Protein AF-A0A9D4LJC8-F1 (afdb_monomer_lite)

pLDDT: mean 83.37, std 14.76, range [36.62, 95.81]

Secondary structure (DSSP, 8-state):
-HHHHHHHHSSHHHHHHHHHHHHHTGGGGGGGHHHHHHHHHHHHHHHHHH--SPP--TT-HHHHHHHHHHHHHHHHHHHHHH-TTS-HHHHTTSGGGG--

Organism: Dreissena polymorpha (NCBI:txid45954)

Radius of gyration: 15.98 Å; chains: 1; bounding box: 35×33×42 Å

Structure (mmCIF, N/CA/C/O backbone):
data_AF-A0A9D4LJC8-F1
#
_entry.id   AF-A0A9D4LJC8-F1
#
loop_
_atom_site.group_PDB
_atom_site.id
_atom_site.type_symbol
_atom_site.label_atom_id
_atom_site.label_alt_id
_atom_site.label_comp_id
_atom_site.label_asym_id
_atom_site.label_entity_id
_atom_site.label_seq_id
_atom_site.pdbx_PDB_ins_code
_atom_site.Cartn_x
_atom_site.Cartn_y
_atom_site.Cartn_z
_atom_site.occupancy
_atom_site.B_iso_or_equiv
_atom_site.auth_seq_id
_atom_site.auth_comp_id
_atom_site.auth_asym_id
_atom_site.auth_atom_id
_atom_site.pdbx_PDB_model_num
ATOM 1 N N . MET A 1 1 ? 19.420 -8.629 3.793 1.00 44.91 1 MET A N 1
ATOM 2 C CA . MET A 1 1 ? 18.591 -8.997 4.966 1.00 44.91 1 MET A CA 1
ATOM 3 C C . MET A 1 1 ? 17.758 -7.849 5.546 1.00 44.91 1 MET A C 1
ATOM 5 O O . MET A 1 1 ? 16.743 -8.153 6.147 1.00 44.91 1 MET A O 1
ATOM 9 N N . ARG A 1 2 ? 18.089 -6.559 5.340 1.00 52.91 2 ARG A N 1
ATOM 10 C CA . ARG A 1 2 ? 17.256 -5.439 5.838 1.00 52.91 2 ARG A CA 1
ATOM 11 C C . ARG A 1 2 ? 15.924 -5.256 5.086 1.00 52.91 2 ARG A C 1
ATOM 13 O O . ARG A 1 2 ? 14.921 -4.958 5.715 1.00 52.91 2 ARG A O 1
ATOM 20 N N . ASN A 1 3 ? 15.903 -5.522 3.777 1.00 66.31 3 ASN A N 1
ATOM 21 C CA . ASN A 1 3 ? 14.702 -5.320 2.952 1.00 66.31 3 ASN A CA 1
ATOM 22 C C . ASN A 1 3 ? 13.730 -6.507 2.947 1.00 66.31 3 ASN A C 1
ATOM 24 O O . ASN A 1 3 ? 12.581 -6.318 2.586 1.00 66.31 3 ASN A O 1
ATOM 28 N N . HIS A 1 4 ? 14.153 -7.710 3.350 1.00 77.94 4 HIS A N 1
ATOM 29 C CA . HIS A 1 4 ? 13.292 -8.897 3.256 1.00 77.94 4 HIS A CA 1
ATOM 30 C C . HIS A 1 4 ? 12.106 -8.830 4.226 1.00 77.94 4 HIS A C 1
ATOM 32 O O . HIS A 1 4 ? 10.986 -9.143 3.846 1.00 77.94 4 HIS A O 1
ATOM 38 N N . LEU A 1 5 ? 12.344 -8.351 5.452 1.00 80.25 5 LEU A N 1
ATOM 39 C CA . LEU A 1 5 ? 11.278 -8.142 6.430 1.00 80.25 5 LEU A CA 1
ATOM 40 C C . LEU A 1 5 ? 10.335 -7.014 5.999 1.00 80.25 5 LEU A C 1
ATOM 42 O O . LEU A 1 5 ? 9.126 -7.164 6.089 1.00 80.25 5 LEU A O 1
ATOM 46 N N . ALA A 1 6 ? 10.884 -5.899 5.505 1.00 80.69 6 ALA A N 1
ATOM 47 C CA . ALA A 1 6 ? 10.073 -4.797 4.990 1.00 80.69 6 ALA A CA 1
ATOM 48 C C . ALA A 1 6 ? 9.178 -5.262 3.835 1.00 80.69 6 ALA A C 1
ATOM 50 O O . ALA A 1 6 ? 8.010 -4.911 3.774 1.00 80.69 6 ALA A O 1
ATOM 51 N N . GLU A 1 7 ? 9.712 -6.108 2.960 1.00 80.50 7 GLU A N 1
ATOM 52 C CA . GLU A 1 7 ? 8.968 -6.687 1.852 1.00 80.50 7 GLU A CA 1
ATOM 53 C C . GLU A 1 7 ? 7.855 -7.628 2.331 1.00 80.50 7 GLU A C 1
ATOM 55 O O . GLU A 1 7 ? 6.737 -7.492 1.865 1.00 80.50 7 GLU A O 1
ATOM 60 N N . GLN A 1 8 ? 8.114 -8.506 3.307 1.00 83.06 8 GLN A N 1
ATOM 61 C CA . GLN A 1 8 ? 7.090 -9.383 3.905 1.00 83.06 8 GLN A CA 1
ATOM 62 C C . GLN A 1 8 ? 5.988 -8.621 4.658 1.00 83.06 8 GLN A C 1
ATOM 64 O O . GLN A 1 8 ? 4.866 -9.094 4.777 1.00 83.06 8 GLN A O 1
ATOM 69 N N . VAL A 1 9 ? 6.307 -7.454 5.219 1.00 84.56 9 VAL A N 1
ATOM 70 C CA . VAL A 1 9 ? 5.336 -6.624 5.951 1.00 84.56 9 VAL A CA 1
ATOM 71 C C . VAL A 1 9 ? 4.522 -5.737 5.004 1.00 84.56 9 VAL A C 1
ATOM 73 O O . VAL A 1 9 ? 3.426 -5.313 5.350 1.00 84.56 9 VAL A O 1
ATOM 76 N N . LEU A 1 10 ? 5.035 -5.446 3.812 1.00 87.81 10 LEU A N 1
ATOM 77 C CA . LEU A 1 10 ? 4.391 -4.557 2.842 1.00 87.81 10 LEU A CA 1
ATOM 78 C C . LEU A 1 10 ? 3.833 -5.312 1.627 1.00 87.81 10 LEU A C 1
ATOM 80 O O . LEU A 1 10 ? 3.427 -4.686 0.651 1.00 87.81 10 LEU A O 1
ATOM 84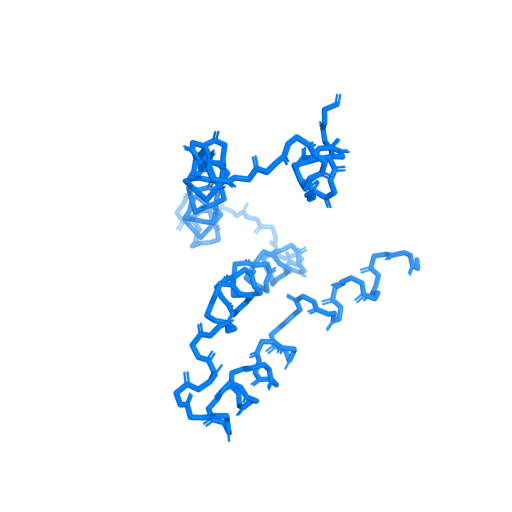 N N . ASP A 1 11 ? 3.826 -6.646 1.654 1.00 88.00 11 ASP A N 1
ATOM 85 C CA . ASP A 1 11 ? 3.342 -7.465 0.547 1.00 88.00 11 ASP A CA 1
ATOM 86 C C . ASP A 1 11 ? 1.823 -7.718 0.579 1.00 88.00 11 ASP A C 1
ATOM 88 O O . ASP A 1 11 ? 1.066 -7.231 1.424 1.00 88.00 11 ASP A O 1
ATOM 92 N N . ALA A 1 12 ? 1.367 -8.472 -0.421 1.00 89.94 12 ALA A N 1
ATOM 93 C CA . ALA A 1 12 ? -0.035 -8.814 -0.605 1.00 89.94 12 ALA A CA 1
ATOM 94 C C . ALA A 1 12 ? -0.597 -9.710 0.515 1.00 89.94 12 ALA A C 1
ATOM 96 O O . ALA A 1 12 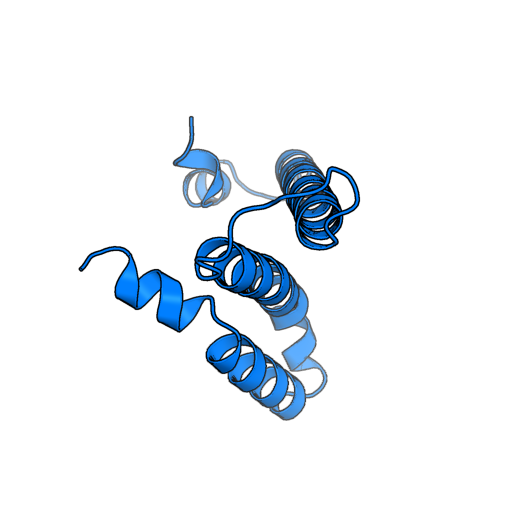? -1.797 -9.638 0.791 1.00 89.94 12 ALA A O 1
ATOM 97 N N . ASP A 1 13 ? 0.239 -10.520 1.170 1.00 90.31 13 ASP A N 1
ATOM 98 C CA . ASP A 1 13 ? -0.203 -11.405 2.248 1.00 90.31 13 ASP A CA 1
ATOM 99 C C . ASP A 1 13 ? -0.513 -10.577 3.500 1.00 90.31 13 ASP A C 1
ATOM 101 O O . ASP A 1 13 ? -1.572 -10.749 4.117 1.00 90.31 13 ASP A O 1
ATOM 105 N N . MET A 1 14 ? 0.340 -9.597 3.822 1.00 90.81 14 MET A N 1
ATOM 106 C CA . MET A 1 14 ? 0.050 -8.650 4.899 1.00 90.81 14 MET A CA 1
ATOM 107 C C . MET A 1 14 ? -1.163 -7.770 4.580 1.00 90.81 14 MET A C 1
ATOM 109 O O . MET A 1 14 ? -1.992 -7.525 5.460 1.00 90.81 14 MET A O 1
ATOM 113 N N . LEU A 1 15 ? -1.324 -7.335 3.323 1.00 93.56 15 LEU A N 1
ATOM 114 C CA . LEU A 1 15 ? -2.517 -6.597 2.897 1.00 93.56 15 LEU A CA 1
ATOM 115 C C . LEU A 1 15 ? -3.795 -7.394 3.175 1.00 93.56 15 LEU A C 1
ATOM 117 O O . LEU A 1 15 ? -4.777 -6.845 3.680 1.00 93.56 15 LEU A O 1
ATOM 121 N N . HIS A 1 16 ? -3.788 -8.686 2.846 1.00 94.19 16 HIS A N 1
ATOM 122 C CA . HIS A 1 16 ? -4.929 -9.558 3.081 1.00 94.19 16 HIS A CA 1
ATOM 123 C C . HIS A 1 16 ? -5.220 -9.707 4.578 1.00 94.19 16 HIS A C 1
ATOM 125 O O . HIS A 1 16 ? -6.357 -9.488 5.003 1.00 94.19 16 HIS A O 1
ATOM 131 N N . ALA A 1 17 ? -4.193 -9.992 5.383 1.00 93.31 17 ALA A N 1
ATOM 132 C CA . ALA A 1 17 ? -4.327 -10.101 6.833 1.00 93.31 17 ALA A CA 1
ATOM 133 C C . ALA A 1 17 ? -4.892 -8.814 7.456 1.00 93.31 17 ALA A C 1
ATOM 135 O O . ALA A 1 17 ? -5.798 -8.871 8.290 1.00 93.31 17 ALA A O 1
ATOM 136 N N . LEU A 1 18 ? -4.416 -7.646 7.010 1.00 92.94 18 LEU A N 1
ATOM 137 C CA . LEU A 1 18 ? -4.887 -6.358 7.507 1.00 92.94 18 LEU A CA 1
ATOM 138 C C . LEU A 1 18 ? -6.335 -6.065 7.094 1.00 92.94 18 LEU A C 1
ATOM 140 O O . LEU A 1 18 ? -7.098 -5.556 7.914 1.00 92.94 18 LEU A O 1
ATOM 144 N N . LYS A 1 19 ? -6.740 -6.404 5.861 1.00 93.88 19 LYS A N 1
ATOM 145 C CA . LYS A 1 19 ? -8.133 -6.252 5.399 1.00 93.88 19 LYS A CA 1
ATOM 146 C C . LYS A 1 19 ? -9.091 -7.103 6.243 1.00 93.88 19 LYS A C 1
ATOM 148 O O . LYS A 1 19 ? -10.080 -6.572 6.742 1.00 93.88 19 LYS A O 1
ATOM 153 N N . VAL A 1 20 ? -8.748 -8.368 6.495 1.00 95.25 20 VAL A N 1
ATOM 154 C CA . VAL A 1 20 ? -9.543 -9.263 7.358 1.00 95.25 20 VAL A CA 1
ATOM 155 C C . VAL A 1 20 ? -9.596 -8.746 8.799 1.00 95.25 20 VAL A C 1
ATOM 157 O O . VAL A 1 20 ? -10.658 -8.720 9.422 1.00 95.25 20 VAL A O 1
ATOM 160 N N . TYR A 1 21 ? -8.466 -8.282 9.336 1.00 92.81 21 TYR A N 1
ATOM 161 C CA . TYR A 1 21 ? -8.421 -7.722 10.685 1.00 92.81 21 TYR A CA 1
ATOM 162 C C . TYR A 1 21 ? -9.275 -6.456 10.812 1.00 92.81 21 TYR A C 1
ATOM 164 O O . TYR A 1 21 ? -10.071 -6.341 11.743 1.00 92.81 21 TYR A O 1
ATOM 172 N N . ARG A 1 22 ? -9.179 -5.539 9.846 1.00 93.38 22 ARG A N 1
ATOM 173 C CA . ARG A 1 22 ? -10.025 -4.344 9.760 1.00 93.38 22 ARG A CA 1
ATOM 174 C C . ARG A 1 22 ? -11.509 -4.710 9.790 1.00 93.38 22 ARG A C 1
ATOM 176 O O . ARG A 1 22 ? -12.254 -4.116 10.563 1.00 93.38 22 ARG A O 1
ATOM 183 N N . GLU A 1 23 ? -11.929 -5.683 8.986 1.00 93.81 23 GLU A N 1
ATOM 184 C CA . GLU A 1 23 ? -13.323 -6.144 8.936 1.00 93.81 23 GLU A CA 1
ATOM 185 C C . GLU A 1 23 ? -13.787 -6.727 10.277 1.00 93.81 23 GLU A C 1
ATOM 187 O O . GLU A 1 23 ? -14.890 -6.428 10.733 1.00 93.81 23 GLU A O 1
ATOM 192 N N . SER A 1 24 ? -12.920 -7.478 10.964 1.00 95.25 24 SER A N 1
ATOM 193 C CA . SER A 1 24 ? -13.234 -8.057 12.277 1.00 95.25 24 SER A CA 1
ATOM 194 C C . SER A 1 24 ? -13.494 -7.016 13.378 1.00 95.25 24 SER A C 1
ATOM 196 O O . SER A 1 24 ? -14.144 -7.322 14.377 1.00 95.25 24 SER A O 1
ATOM 198 N N . LEU A 1 25 ? -13.016 -5.778 13.199 1.00 92.75 25 LEU A N 1
ATOM 199 C CA . LEU A 1 25 ? -13.158 -4.684 14.164 1.00 92.75 25 LEU A CA 1
ATOM 200 C C . LEU A 1 25 ? -14.436 -3.843 13.973 1.00 92.75 25 LEU A C 1
ATOM 202 O O . LEU A 1 25 ? -14.705 -2.962 14.798 1.00 92.75 25 LEU A O 1
ATOM 206 N N . GLY A 1 26 ? -15.218 -4.079 12.913 1.00 92.06 26 GLY A N 1
ATOM 207 C CA . GLY A 1 26 ? -16.410 -3.286 12.589 1.00 92.06 26 GLY A CA 1
ATOM 208 C C . GLY A 1 26 ? -16.092 -1.792 12.429 1.00 92.06 26 GLY A C 1
ATOM 209 O O . GLY A 1 26 ? -15.094 -1.427 11.812 1.00 92.06 26 GLY A O 1
ATOM 210 N N . GLU A 1 27 ? -16.894 -0.916 13.042 1.00 89.31 27 GLU A N 1
ATOM 211 C CA . GLU A 1 27 ? -16.717 0.551 12.982 1.00 89.31 27 GLU A CA 1
ATOM 212 C C . GLU A 1 27 ? -15.336 1.025 13.469 1.00 89.31 27 GLU A C 1
ATOM 214 O O . GLU A 1 27 ? -14.775 1.992 12.954 1.00 89.31 27 GLU A O 1
ATOM 219 N N . LYS A 1 28 ? -14.726 0.316 14.431 1.00 87.38 28 LYS A N 1
ATOM 220 C CA . LYS A 1 28 ? -13.379 0.652 14.928 1.00 87.38 28 LYS A CA 1
ATOM 221 C C . LYS A 1 28 ? -12.285 0.363 13.899 1.00 87.38 28 LYS A C 1
ATOM 223 O O . LYS A 1 28 ? -11.197 0.926 13.994 1.00 87.38 28 LYS A O 1
ATOM 228 N N . GLY A 1 29 ? -12.572 -0.481 12.908 1.00 87.31 29 GLY A N 1
ATOM 229 C CA . GLY A 1 29 ? -11.671 -0.782 11.801 1.00 87.31 29 GLY A CA 1
ATOM 230 C C . GLY A 1 29 ? -11.424 0.414 10.882 1.00 87.31 29 GLY A C 1
ATOM 231 O O . GLY A 1 29 ? -10.405 0.439 10.196 1.00 87.31 29 GLY A O 1
ATOM 232 N N . ALA A 1 30 ? -12.284 1.441 10.899 1.00 90.62 30 ALA A N 1
ATOM 233 C CA . ALA A 1 30 ? -12.115 2.634 10.068 1.00 90.62 30 ALA A CA 1
ATOM 234 C C . ALA A 1 30 ? -10.778 3.360 10.316 1.00 90.62 30 ALA A C 1
ATOM 236 O O . ALA A 1 30 ? -10.193 3.904 9.382 1.00 90.62 30 ALA A O 1
ATOM 237 N N . ALA A 1 31 ? -10.243 3.294 11.542 1.00 88.69 31 ALA A N 1
ATOM 238 C CA . ALA A 1 31 ? -8.935 3.859 11.883 1.00 88.69 31 ALA A CA 1
ATOM 239 C C . ALA A 1 31 ? -7.765 3.206 11.118 1.00 88.69 31 ALA A C 1
ATOM 241 O O . ALA A 1 31 ? -6.698 3.800 11.001 1.00 88.69 31 ALA A O 1
ATOM 242 N N . LEU A 1 32 ? -7.957 1.996 10.580 1.00 90.75 32 LEU A N 1
ATOM 243 C CA . LEU A 1 32 ? -6.946 1.269 9.811 1.00 90.75 32 LEU A CA 1
ATOM 244 C C . LEU A 1 32 ? -7.024 1.539 8.304 1.00 90.75 32 LEU A C 1
ATOM 246 O O . LEU A 1 32 ? -6.161 1.051 7.579 1.00 90.75 32 LEU A O 1
ATOM 250 N N . ASN A 1 33 ? -8.012 2.302 7.818 1.00 90.31 33 ASN A N 1
ATOM 251 C CA . ASN A 1 33 ? -8.194 2.544 6.381 1.00 90.31 33 ASN A CA 1
ATOM 252 C C . ASN A 1 33 ? -6.929 3.126 5.735 1.00 90.31 33 ASN A C 1
ATOM 254 O O . ASN A 1 33 ? -6.459 2.586 4.740 1.00 90.31 33 ASN A O 1
ATOM 258 N N . GLY A 1 34 ? -6.317 4.142 6.353 1.00 88.88 34 GLY A N 1
ATOM 259 C CA . GLY A 1 34 ? -5.086 4.740 5.827 1.00 88.88 34 GLY A CA 1
ATOM 260 C C . GLY A 1 34 ? -3.908 3.759 5.780 1.00 88.88 34 GLY A C 1
ATOM 261 O O . GLY A 1 34 ? -3.106 3.793 4.852 1.00 88.88 34 GLY A O 1
ATOM 262 N N . LEU A 1 35 ? -3.824 2.829 6.740 1.00 90.12 35 LEU A N 1
ATOM 263 C CA . LEU A 1 35 ? -2.799 1.783 6.723 1.00 90.12 35 LEU A CA 1
ATOM 264 C C . LEU A 1 35 ? -3.072 0.746 5.624 1.00 90.12 35 LEU A C 1
ATOM 266 O O . LEU A 1 35 ? -2.140 0.309 4.956 1.00 90.12 35 LEU A O 1
ATOM 270 N N . VAL A 1 36 ? -4.336 0.373 5.408 1.00 93.50 36 VAL A N 1
ATOM 271 C CA . VAL A 1 36 ? -4.732 -0.523 4.310 1.00 93.50 36 VAL A CA 1
ATOM 272 C C . VAL A 1 36 ? -4.385 0.093 2.958 1.00 93.50 36 VAL A C 1
ATOM 274 O O . VAL A 1 36 ? -3.796 -0.593 2.128 1.00 93.50 36 VAL A O 1
ATOM 277 N N . GLU A 1 37 ? -4.691 1.374 2.756 1.00 93.12 37 GLU A N 1
ATOM 278 C CA . GLU A 1 37 ? -4.372 2.098 1.520 1.00 93.12 37 GLU A CA 1
ATOM 279 C C . GLU A 1 37 ? -2.857 2.158 1.270 1.00 93.12 37 GLU A C 1
ATOM 281 O O . GLU A 1 37 ? -2.399 1.880 0.161 1.00 93.12 37 GLU A O 1
ATOM 286 N N . LEU A 1 38 ? -2.060 2.424 2.310 1.00 92.06 38 LEU A N 1
ATOM 287 C CA . LEU A 1 38 ? -0.598 2.434 2.215 1.00 92.06 38 LEU A CA 1
ATOM 288 C C . LEU A 1 38 ? -0.024 1.057 1.834 1.00 92.06 38 LEU A C 1
ATOM 290 O O . LEU A 1 38 ? 0.840 0.952 0.954 1.00 92.06 38 LEU A O 1
ATOM 294 N N . ILE A 1 39 ? -0.492 -0.016 2.482 1.00 93.19 39 ILE A N 1
ATOM 295 C CA . ILE A 1 39 ? -0.036 -1.381 2.171 1.00 93.19 39 ILE A CA 1
ATOM 296 C C . ILE A 1 39 ? -0.509 -1.801 0.767 1.00 93.19 39 ILE A C 1
ATOM 298 O O . ILE A 1 39 ? 0.193 -2.504 0.040 1.00 93.19 39 ILE A O 1
ATOM 302 N N . GLU A 1 40 ? -1.665 -1.318 0.318 1.00 95.00 40 GLU A N 1
ATOM 303 C CA . GLU A 1 40 ? -2.163 -1.573 -1.034 1.00 95.00 40 GLU A CA 1
ATOM 304 C C . GLU A 1 40 ? -1.268 -0.966 -2.122 1.00 95.00 40 GLU A C 1
ATOM 306 O O . GLU A 1 40 ? -1.003 -1.628 -3.128 1.00 95.00 40 GLU A O 1
ATOM 311 N N . GLN A 1 41 ? -0.739 0.245 -1.926 1.00 95.12 41 GLN A N 1
ATOM 312 C CA . GLN A 1 41 ? 0.213 0.823 -2.883 1.00 95.12 41 GLN A CA 1
ATOM 313 C C . GLN A 1 41 ? 1.577 0.126 -2.837 1.00 95.12 41 GLN A C 1
ATOM 315 O O . GLN A 1 41 ? 2.154 -0.206 -3.876 1.00 95.12 41 GLN A O 1
ATOM 320 N N . THR A 1 42 ? 2.097 -0.142 -1.638 1.00 93.00 42 THR A N 1
ATOM 321 C CA . THR A 1 42 ? 3.427 -0.756 -1.475 1.00 93.00 42 THR A CA 1
ATOM 322 C C . THR A 1 42 ? 3.474 -2.212 -1.945 1.00 93.00 42 THR A C 1
ATOM 324 O O . THR A 1 42 ? 4.451 -2.610 -2.580 1.00 93.00 42 THR A O 1
ATOM 327 N N . SER A 1 43 ? 2.405 -2.987 -1.755 1.00 93.56 43 SER A N 1
ATOM 328 C CA . SER A 1 43 ? 2.317 -4.365 -2.261 1.00 93.56 43 SER A CA 1
ATOM 329 C C . SER A 1 43 ? 2.329 -4.429 -3.792 1.00 93.56 43 SER A C 1
ATOM 331 O O . SER A 1 43 ? 3.004 -5.285 -4.374 1.00 93.56 43 SER A O 1
ATOM 333 N N . GLN A 1 44 ? 1.657 -3.489 -4.466 1.00 93.62 44 GLN A N 1
ATOM 334 C CA . GLN A 1 44 ? 1.719 -3.355 -5.924 1.00 93.62 44 GLN A CA 1
ATOM 335 C C . GLN A 1 44 ? 3.126 -2.974 -6.394 1.00 93.62 44 GLN A C 1
ATOM 337 O O . GLN A 1 44 ? 3.624 -3.542 -7.368 1.00 93.62 44 GLN A O 1
ATOM 342 N N . LEU A 1 45 ? 3.788 -2.061 -5.679 1.00 91.88 45 LEU A N 1
ATOM 343 C CA . LEU A 1 45 ? 5.162 -1.654 -5.960 1.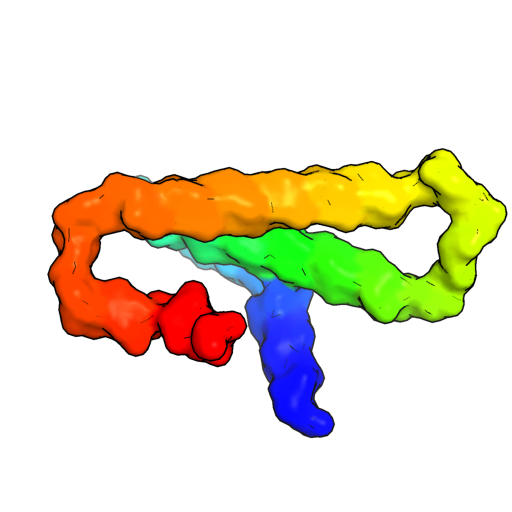00 91.88 45 LEU A CA 1
ATOM 344 C C . LEU A 1 45 ? 6.124 -2.850 -5.876 1.00 91.88 45 LEU A C 1
ATOM 346 O O . LEU A 1 45 ? 6.874 -3.113 -6.816 1.00 91.88 45 LEU A O 1
ATOM 350 N N . ILE A 1 46 ? 6.045 -3.628 -4.792 1.00 90.69 46 ILE A N 1
ATOM 351 C CA . ILE A 1 46 ? 6.838 -4.851 -4.596 1.00 90.69 46 ILE A CA 1
ATOM 352 C C . ILE A 1 46 ? 6.581 -5.849 -5.725 1.00 90.69 46 ILE A C 1
ATOM 354 O O . ILE A 1 46 ? 7.527 -6.411 -6.275 1.00 90.69 46 ILE A O 1
ATOM 358 N N . HIS A 1 47 ? 5.319 -6.052 -6.113 1.00 90.81 47 HIS A N 1
ATOM 359 C CA . HIS A 1 47 ? 4.976 -6.962 -7.203 1.00 90.81 47 HIS A CA 1
ATOM 360 C C . HIS A 1 47 ? 5.621 -6.547 -8.534 1.00 90.81 47 HIS A C 1
ATOM 362 O O . HIS A 1 47 ? 6.157 -7.395 -9.248 1.00 90.81 47 HIS A O 1
ATOM 368 N N . ILE A 1 48 ? 5.618 -5.247 -8.851 1.00 91.81 48 ILE A N 1
ATOM 369 C CA . ILE A 1 48 ? 6.232 -4.711 -10.073 1.00 91.81 48 ILE A CA 1
ATOM 370 C C . ILE A 1 48 ? 7.752 -4.895 -10.052 1.00 91.81 48 ILE A C 1
ATOM 372 O O . ILE A 1 48 ? 8.318 -5.339 -11.050 1.00 91.81 48 ILE A O 1
ATOM 376 N N . PHE A 1 49 ? 8.416 -4.599 -8.932 1.00 88.94 49 PHE A N 1
ATOM 377 C CA . PHE A 1 49 ? 9.877 -4.703 -8.828 1.00 88.94 49 PHE A CA 1
ATOM 378 C C . PHE A 1 49 ? 10.397 -6.137 -8.669 1.00 88.94 49 PHE A C 1
ATOM 380 O O . PHE A 1 49 ? 11.540 -6.408 -9.036 1.00 88.94 49 PHE A O 1
ATOM 387 N N . ARG A 1 50 ? 9.575 -7.072 -8.176 1.00 89.12 50 ARG A N 1
ATOM 388 C CA . ARG A 1 50 ? 9.882 -8.514 -8.194 1.00 89.12 50 ARG A CA 1
ATOM 389 C C . ARG A 1 50 ? 9.757 -9.131 -9.587 1.00 89.12 50 ARG A C 1
ATOM 391 O O . ARG A 1 50 ? 10.286 -10.220 -9.816 1.00 89.12 50 ARG A O 1
ATOM 398 N N . ASP A 1 51 ? 9.060 -8.478 -10.517 1.00 89.06 51 ASP A N 1
ATOM 399 C CA . ASP A 1 51 ? 8.914 -8.983 -11.877 1.00 89.06 51 ASP A CA 1
ATOM 400 C C . ASP A 1 51 ? 10.230 -8.844 -12.656 1.00 89.06 51 ASP A C 1
ATOM 402 O O . ASP A 1 51 ? 10.562 -7.791 -13.198 1.00 89.06 51 ASP A O 1
ATOM 406 N N . ILE A 1 52 ? 10.964 -9.953 -12.757 1.00 89.62 52 ILE A N 1
ATOM 407 C CA . ILE A 1 52 ? 12.235 -10.048 -13.489 1.00 89.62 52 ILE A CA 1
ATOM 408 C C . ILE A 1 52 ? 12.095 -9.814 -15.001 1.00 89.62 52 ILE A C 1
ATOM 410 O O . ILE A 1 52 ? 13.099 -9.671 -15.702 1.00 89.62 52 ILE A O 1
ATOM 414 N N . ARG A 1 53 ? 10.871 -9.830 -15.549 1.00 91.19 53 ARG A N 1
ATOM 415 C CA . ARG A 1 53 ? 10.657 -9.674 -16.990 1.00 91.19 53 ARG A CA 1
ATOM 416 C C . ARG A 1 53 ? 10.931 -8.220 -17.378 1.00 91.19 53 ARG A C 1
ATOM 418 O O . ARG A 1 53 ? 10.289 -7.319 -16.837 1.00 91.19 53 ARG A O 1
ATOM 425 N N . PRO A 1 54 ? 11.805 -7.952 -18.362 1.00 89.38 54 PRO A N 1
ATOM 426 C CA . PRO A 1 54 ? 12.086 -6.583 -18.773 1.00 89.38 54 PRO A CA 1
ATOM 427 C C . PRO A 1 54 ? 10.829 -5.913 -19.340 1.00 89.38 54 PRO A C 1
ATOM 429 O O . PRO A 1 54 ? 9.987 -6.567 -19.961 1.00 89.38 54 PRO A O 1
ATOM 432 N N . ILE A 1 55 ? 10.708 -4.602 -19.138 1.00 90.19 55 ILE A N 1
ATOM 433 C CA . ILE A 1 55 ? 9.687 -3.779 -19.794 1.00 90.19 55 ILE A CA 1
ATOM 434 C C . ILE A 1 55 ? 10.101 -3.615 -21.257 1.00 90.19 55 ILE A C 1
ATOM 436 O O . ILE A 1 55 ? 11.157 -3.062 -21.552 1.00 90.19 55 ILE A O 1
ATOM 440 N N . LYS A 1 56 ? 9.288 -4.142 -22.178 1.00 90.38 56 LYS A N 1
ATOM 441 C CA . LYS A 1 56 ? 9.595 -4.163 -23.622 1.00 90.38 56 LYS A CA 1
ATOM 442 C C . LYS A 1 56 ? 8.807 -3.138 -24.434 1.00 90.38 56 LYS A C 1
ATOM 444 O O . LYS A 1 56 ? 9.149 -2.888 -25.584 1.00 90.38 56 LYS A O 1
ATOM 449 N N . ASP A 1 57 ? 7.755 -2.569 -23.854 1.00 91.88 57 ASP A N 1
ATOM 450 C CA . ASP A 1 57 ? 6.840 -1.648 -24.524 1.00 91.88 57 ASP A CA 1
ATOM 451 C C . ASP A 1 57 ? 6.512 -0.477 -23.589 1.00 91.88 57 ASP A C 1
ATOM 453 O O . ASP A 1 57 ? 6.328 -0.652 -22.386 1.00 91.88 57 ASP A O 1
ATOM 457 N N . LYS A 1 58 ? 6.382 0.724 -24.154 1.00 89.69 58 LYS A N 1
ATOM 458 C CA . LYS A 1 58 ? 5.877 1.915 -23.456 1.00 89.69 58 LYS A CA 1
ATOM 459 C C . LYS A 1 58 ? 4.415 1.766 -23.023 1.00 89.69 58 LYS A C 1
ATOM 461 O O . LYS A 1 58 ? 3.940 2.523 -22.187 1.00 89.69 58 LYS A O 1
ATOM 466 N N . ARG A 1 59 ? 3.688 0.810 -23.603 1.00 92.12 59 A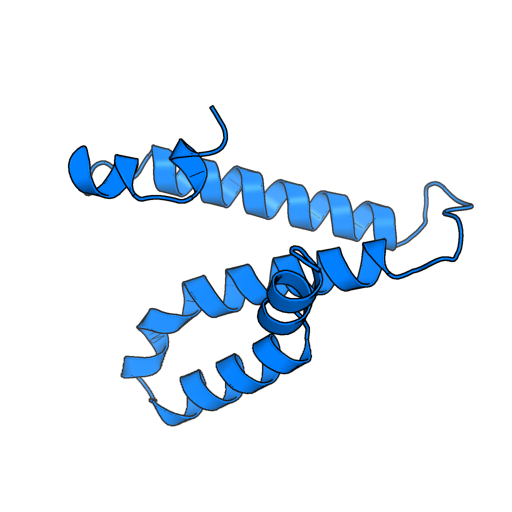RG A N 1
ATOM 467 C CA . ARG A 1 59 ? 2.309 0.457 -23.243 1.00 92.12 59 ARG A CA 1
ATOM 468 C C . ARG A 1 59 ? 2.225 -0.618 -22.157 1.00 92.12 59 ARG A C 1
ATOM 470 O O . ARG A 1 59 ? 1.122 -1.077 -21.867 1.00 92.12 59 ARG A O 1
ATOM 477 N N . ASP A 1 60 ? 3.353 -1.032 -21.576 1.00 92.56 60 ASP A N 1
ATOM 478 C CA . ASP A 1 60 ? 3.369 -2.000 -20.480 1.00 92.56 60 ASP A CA 1
ATOM 479 C C . ASP A 1 60 ? 2.510 -1.491 -19.312 1.00 92.56 60 ASP A C 1
ATOM 481 O O . ASP A 1 60 ? 2.642 -0.352 -18.855 1.00 92.56 60 ASP A O 1
ATOM 485 N N . LYS A 1 61 ? 1.603 -2.347 -18.833 1.00 92.81 61 LYS A N 1
ATOM 486 C CA . LYS A 1 61 ? 0.670 -2.026 -17.749 1.00 92.81 61 LYS A CA 1
ATOM 487 C C . LYS A 1 61 ? 1.406 -1.589 -16.480 1.00 92.81 61 LYS A C 1
ATOM 489 O O . LYS A 1 61 ? 0.899 -0.722 -15.772 1.00 92.81 61 LYS A O 1
ATOM 494 N N . ARG A 1 62 ? 2.600 -2.136 -16.227 1.00 93.12 62 ARG A N 1
ATOM 495 C CA . ARG A 1 62 ? 3.413 -1.805 -15.050 1.00 93.12 62 ARG A CA 1
ATOM 496 C C . ARG A 1 62 ? 3.790 -0.327 -15.013 1.00 93.12 62 ARG A C 1
ATOM 498 O O . ARG A 1 62 ? 3.802 0.250 -13.938 1.00 93.12 62 ARG A O 1
ATOM 505 N N . LEU A 1 63 ? 4.010 0.308 -16.168 1.00 93.69 63 LEU A N 1
ATOM 506 C CA . LEU A 1 63 ? 4.317 1.741 -16.234 1.00 93.69 63 LEU A CA 1
ATOM 507 C C . LEU A 1 63 ? 3.132 2.601 -15.777 1.00 93.69 63 LEU A C 1
ATOM 509 O O . LEU A 1 63 ? 3.313 3.514 -14.982 1.00 93.69 63 LEU A O 1
ATOM 513 N N . ARG A 1 64 ? 1.911 2.264 -16.210 1.00 93.44 64 ARG A N 1
ATOM 514 C CA . ARG A 1 64 ? 0.689 2.965 -15.769 1.00 93.44 64 ARG A CA 1
ATOM 515 C C . ARG A 1 64 ? 0.398 2.747 -14.286 1.00 93.44 64 ARG A C 1
ATOM 517 O O . ARG A 1 64 ? -0.108 3.636 -13.611 1.00 93.44 64 ARG A O 1
ATOM 524 N N . GLN A 1 65 ? 0.695 1.548 -13.785 1.00 94.19 65 GLN A N 1
ATOM 525 C CA . GLN A 1 65 ? 0.563 1.246 -12.361 1.00 94.19 65 GLN A CA 1
ATOM 526 C C . GLN A 1 65 ? 1.564 2.056 -11.535 1.00 94.19 65 GLN A C 1
ATOM 528 O O . GLN A 1 65 ? 1.163 2.639 -10.537 1.00 94.19 65 GLN A O 1
ATOM 533 N N . LEU A 1 66 ? 2.823 2.159 -11.976 1.00 94.50 66 LEU A N 1
ATOM 534 C CA . LEU A 1 66 ? 3.827 3.007 -11.327 1.00 94.50 66 LEU A CA 1
ATOM 535 C C . LEU A 1 66 ? 3.405 4.479 -11.300 1.00 94.50 66 LEU A C 1
ATOM 537 O O . LEU A 1 66 ? 3.500 5.101 -10.254 1.00 94.50 66 LEU A O 1
ATOM 541 N N . GLU A 1 67 ? 2.880 5.006 -12.407 1.00 95.12 67 GLU A N 1
ATOM 542 C CA . GLU A 1 67 ? 2.352 6.378 -12.475 1.00 95.12 67 GLU A CA 1
ATOM 543 C C . GLU A 1 67 ? 1.203 6.610 -11.478 1.00 95.12 67 GLU A C 1
ATOM 545 O O . GLU A 1 67 ? 1.156 7.630 -10.794 1.00 95.12 67 GLU A O 1
ATOM 550 N N . SER A 1 68 ? 0.297 5.636 -11.342 1.00 95.12 68 SER A N 1
ATOM 551 C CA . SER A 1 68 ? -0.814 5.721 -10.383 1.00 95.12 68 SER A CA 1
ATOM 552 C C . SER A 1 68 ? -0.326 5.675 -8.931 1.00 95.12 68 SER A C 1
ATOM 554 O O . SER A 1 68 ? -0.820 6.428 -8.094 1.00 95.12 68 SER A O 1
ATOM 556 N N . ILE A 1 69 ? 0.653 4.812 -8.638 1.00 95.44 69 ILE A N 1
ATOM 557 C CA . ILE A 1 69 ? 1.267 4.690 -7.309 1.00 95.44 69 ILE A CA 1
ATOM 558 C C . ILE A 1 69 ? 1.997 5.988 -6.939 1.00 95.44 69 ILE A C 1
ATOM 560 O O . ILE A 1 69 ? 1.826 6.495 -5.834 1.00 95.44 69 ILE A O 1
ATOM 564 N N . ASP A 1 70 ? 2.780 6.540 -7.865 1.00 95.25 70 ASP A N 1
ATOM 565 C CA . ASP A 1 70 ? 3.520 7.794 -7.683 1.00 95.25 70 ASP A CA 1
ATOM 566 C C . ASP A 1 70 ? 2.583 8.980 -7.418 1.00 95.25 70 ASP A C 1
ATOM 568 O O . ASP A 1 70 ? 2.786 9.746 -6.472 1.00 95.25 70 ASP A O 1
ATOM 572 N N . THR A 1 71 ? 1.493 9.068 -8.187 1.00 95.81 71 THR A N 1
ATOM 573 C CA . THR A 1 71 ? 0.441 10.072 -7.975 1.00 95.81 71 THR A CA 1
ATOM 574 C C . THR A 1 71 ? -0.142 9.959 -6.567 1.00 95.81 71 THR A C 1
ATOM 576 O O . THR A 1 71 ? -0.221 10.955 -5.853 1.00 95.81 71 THR A O 1
ATOM 579 N N . TRP A 1 72 ? -0.483 8.741 -6.127 1.00 95.12 72 TRP A N 1
ATOM 580 C CA . TRP A 1 72 ? -1.028 8.521 -4.787 1.00 95.12 72 TRP A CA 1
ATOM 581 C C . TRP A 1 72 ? -0.055 8.956 -3.687 1.00 95.12 72 TRP A C 1
ATOM 583 O O . TRP A 1 72 ? -0.465 9.649 -2.759 1.00 95.12 72 TRP A O 1
ATOM 593 N N . PHE A 1 73 ? 1.229 8.593 -3.785 1.00 93.31 73 PHE A N 1
ATOM 594 C CA . PHE A 1 73 ? 2.224 8.986 -2.781 1.00 93.31 73 PHE A CA 1
ATOM 595 C C . PHE A 1 73 ? 2.422 10.501 -2.735 1.00 93.31 73 PHE A C 1
ATOM 597 O O . PHE A 1 73 ? 2.488 11.066 -1.645 1.00 93.31 73 PHE A O 1
ATOM 604 N N . THR A 1 74 ? 2.452 11.157 -3.895 1.00 92.88 74 THR A N 1
ATOM 605 C CA . THR A 1 74 ? 2.594 12.615 -3.997 1.00 92.88 74 THR A CA 1
ATOM 606 C C . THR A 1 74 ? 1.391 13.344 -3.390 1.00 92.88 74 THR A C 1
ATOM 608 O O . THR A 1 74 ? 1.549 14.318 -2.645 1.00 92.88 74 THR A O 1
ATOM 611 N N . ASP A 1 75 ? 0.177 12.859 -3.659 1.00 92.50 75 ASP A N 1
ATOM 612 C CA . ASP A 1 75 ? -1.062 13.411 -3.105 1.00 92.50 75 ASP A CA 1
ATOM 613 C C . ASP A 1 75 ? -1.167 13.173 -1.593 1.00 92.50 75 ASP A C 1
ATOM 615 O O . ASP A 1 75 ? -1.573 14.061 -0.832 1.00 92.50 75 ASP A O 1
ATOM 619 N N . TRP A 1 76 ? -0.767 11.985 -1.141 1.00 90.25 76 TRP A N 1
ATOM 620 C CA . TRP A 1 76 ? -0.732 11.617 0.270 1.00 90.25 76 TRP A CA 1
ATOM 621 C C . TRP A 1 76 ? 0.270 12.472 1.050 1.00 90.25 76 TRP A C 1
ATOM 623 O O . TRP A 1 76 ? -0.084 13.061 2.073 1.00 90.25 76 TRP A O 1
ATOM 633 N N . GLU A 1 77 ? 1.492 12.622 0.537 1.00 87.25 77 GLU A N 1
ATOM 634 C CA . GLU A 1 77 ? 2.512 13.492 1.122 1.00 87.25 77 GLU A CA 1
ATOM 635 C C . GLU A 1 77 ? 2.029 14.946 1.185 1.00 87.25 77 GLU A C 1
ATOM 637 O O . GLU A 1 77 ? 2.117 15.587 2.234 1.00 87.25 77 GLU A O 1
ATOM 642 N N . SER A 1 78 ? 1.434 15.446 0.100 1.00 87.19 78 SER A N 1
ATOM 643 C CA . SER A 1 78 ? 0.868 16.797 0.048 1.00 87.19 78 SER A CA 1
ATOM 644 C C . SER A 1 78 ? -0.247 17.001 1.075 1.00 87.19 78 SER A C 1
ATOM 646 O O . SER A 1 78 ? -0.357 18.077 1.665 1.00 87.19 78 SER A O 1
ATOM 648 N N . THR A 1 79 ? -1.084 15.985 1.296 1.00 85.19 79 THR A N 1
ATOM 649 C CA . THR A 1 79 ? -2.145 16.007 2.312 1.00 85.19 79 THR A CA 1
ATOM 650 C C . THR A 1 79 ? -1.563 16.101 3.718 1.00 85.19 79 THR A C 1
ATOM 652 O O . THR A 1 79 ? -1.982 16.962 4.488 1.00 85.19 79 THR A O 1
ATOM 655 N N . ILE A 1 80 ? -0.557 15.281 4.033 1.00 80.06 80 ILE A N 1
ATOM 656 C CA . ILE A 1 80 ? 0.090 15.287 5.352 1.00 80.06 80 ILE A CA 1
ATOM 657 C C . ILE A 1 80 ? 0.809 16.613 5.609 1.00 80.06 80 ILE A C 1
ATOM 659 O O . ILE A 1 80 ? 0.680 17.184 6.687 1.00 80.06 80 ILE A O 1
ATOM 663 N N . GLN A 1 81 ? 1.538 17.143 4.623 1.00 71.69 81 GLN A N 1
ATOM 664 C CA . GLN A 1 81 ? 2.257 18.413 4.771 1.00 71.69 81 GLN A CA 1
ATOM 665 C C . GLN A 1 81 ? 1.321 19.613 4.996 1.00 71.69 81 GLN A C 1
ATOM 667 O O . GLN A 1 81 ? 1.729 20.613 5.586 1.00 71.69 81 GLN A O 1
ATOM 672 N N . ARG A 1 82 ? 0.070 19.535 4.525 1.00 72.88 82 ARG A N 1
ATOM 673 C CA . ARG A 1 82 ? -0.953 20.580 4.702 1.00 72.88 82 ARG A CA 1
ATOM 674 C C . ARG A 1 82 ? -1.766 20.420 5.984 1.00 72.88 82 ARG A C 1
ATOM 676 O O . ARG A 1 82 ? -2.518 21.335 6.332 1.00 72.88 82 ARG A O 1
ATOM 683 N N . ASP A 1 83 ? -1.638 19.292 6.676 1.00 71.25 83 ASP A N 1
ATOM 684 C CA . ASP A 1 83 ? -2.360 19.040 7.912 1.00 71.25 83 ASP A CA 1
ATOM 685 C C . ASP A 1 83 ? -1.721 19.811 9.080 1.00 71.25 83 ASP A C 1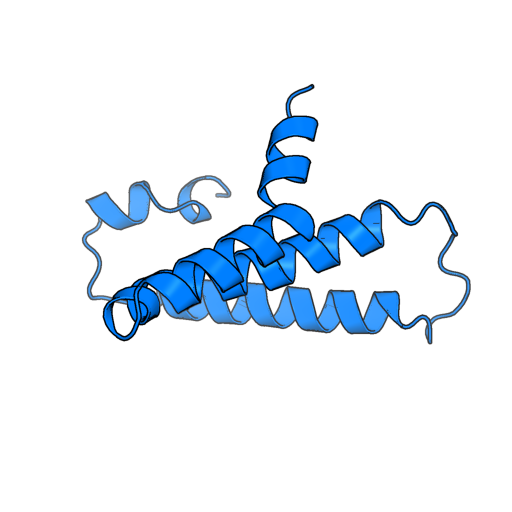
ATOM 687 O O . ASP A 1 83 ? -0.799 19.362 9.762 1.00 71.25 83 ASP A O 1
ATOM 691 N N . ASN A 1 84 ? -2.232 21.023 9.309 1.00 61.62 84 ASN A N 1
ATOM 692 C CA . ASN A 1 84 ? -1.793 21.920 10.382 1.00 61.62 84 ASN A CA 1
ATOM 693 C C . ASN A 1 84 ? -2.212 21.452 11.790 1.00 61.62 84 ASN A C 1
ATOM 695 O O . ASN A 1 84 ? -1.930 22.150 12.765 1.00 61.62 84 ASN A O 1
ATOM 699 N N . SER A 1 85 ? -2.918 20.322 11.914 1.00 65.25 85 SER A N 1
ATOM 700 C CA . SER A 1 85 ? -3.344 19.781 13.210 1.00 65.25 85 SER A CA 1
ATOM 701 C C . SER A 1 85 ? -2.226 19.044 13.957 1.00 65.25 85 SER A C 1
ATOM 703 O O . SER A 1 85 ? -2.324 18.864 15.171 1.00 65.25 85 SER A O 1
ATOM 705 N N . MET A 1 86 ? -1.142 18.670 13.266 1.00 61.50 86 MET A N 1
ATOM 706 C CA . MET A 1 86 ? -0.021 17.943 13.859 1.00 61.50 86 MET A CA 1
ATOM 707 C C . MET A 1 86 ? 0.987 18.876 14.540 1.00 61.50 86 MET A C 1
ATOM 709 O O . MET A 1 86 ? 1.458 19.866 13.976 1.00 61.50 86 MET A O 1
ATOM 713 N N . SER A 1 87 ? 1.387 18.531 15.764 1.00 62.50 87 SER A N 1
ATOM 714 C CA . SER A 1 87 ? 2.472 19.213 16.469 1.00 62.50 87 SER A CA 1
ATOM 715 C C . SER A 1 87 ? 3.808 18.999 15.752 1.00 62.50 87 SER A C 1
ATOM 717 O O . SER A 1 87 ? 4.088 17.919 15.232 1.00 62.50 87 SER A O 1
ATOM 719 N N . LYS A 1 88 ? 4.715 19.985 15.823 1.00 61.75 88 LYS A N 1
ATOM 720 C CA . LYS A 1 88 ? 6.096 19.866 15.306 1.00 61.75 88 LYS A CA 1
ATOM 721 C C . LYS A 1 88 ? 6.820 18.608 15.816 1.00 61.75 88 LYS A C 1
ATOM 723 O O . LYS A 1 88 ? 7.663 18.069 15.113 1.00 61.75 88 LYS A O 1
ATOM 728 N N . LYS A 1 89 ? 6.473 18.125 17.018 1.00 63.22 89 LYS A N 1
ATOM 729 C CA . LYS A 1 89 ? 7.020 16.890 17.608 1.00 63.22 89 LYS A CA 1
ATOM 730 C C . LYS A 1 89 ? 6.507 15.619 16.919 1.00 63.22 89 LYS A C 1
ATOM 732 O O . LYS A 1 89 ? 7.251 14.652 16.812 1.00 63.22 89 LYS A O 1
ATOM 737 N N . GLU A 1 90 ? 5.254 15.615 16.477 1.00 64.12 90 GLU A N 1
ATOM 738 C CA . GLU A 1 90 ? 4.626 14.484 15.782 1.00 64.12 90 GLU A CA 1
ATOM 739 C C . GLU A 1 90 ? 5.102 14.423 14.327 1.00 64.12 90 GLU A C 1
ATOM 741 O O . GLU A 1 90 ? 5.400 13.349 13.815 1.00 64.12 90 GLU A O 1
ATOM 746 N N . MET A 1 91 ? 5.306 15.589 13.709 1.00 59.66 91 MET A N 1
ATOM 747 C CA . MET A 1 91 ? 5.830 15.712 12.350 1.00 59.66 91 MET A CA 1
ATOM 748 C C . MET A 1 91 ? 7.286 15.222 12.220 1.00 59.66 91 MET A C 1
ATOM 750 O O . MET A 1 91 ? 7.632 14.616 11.213 1.00 59.66 91 MET A O 1
ATOM 754 N N . SER A 1 92 ? 8.128 15.389 13.252 1.00 59.06 92 SER A N 1
ATOM 755 C CA . SER A 1 92 ? 9.491 14.817 13.291 1.00 59.06 92 SER A CA 1
ATOM 756 C C . SER A 1 92 ? 9.544 13.293 13.492 1.00 59.06 92 SER A C 1
ATOM 758 O O . SER A 1 92 ? 10.622 12.711 13.397 1.00 59.06 92 SER A O 1
ATOM 760 N N . GLY A 1 93 ? 8.419 12.651 13.828 1.00 59.16 93 GLY A N 1
ATOM 761 C CA . GLY A 1 93 ? 8.303 11.192 13.938 1.00 59.16 93 GLY A CA 1
ATOM 762 C C . GLY A 1 93 ? 7.677 10.530 12.707 1.00 59.16 93 GLY A C 1
ATOM 763 O O . GLY A 1 93 ? 7.640 9.302 12.628 1.00 59.16 93 GLY A O 1
ATOM 764 N N . CYS A 1 94 ? 7.177 11.321 11.754 1.00 58.62 94 CYS A N 1
ATOM 765 C CA . CYS A 1 94 ? 6.625 10.818 10.504 1.00 58.62 94 CYS A CA 1
ATOM 766 C C . CYS A 1 94 ? 7.735 10.304 9.583 1.00 58.62 94 CYS A C 1
ATOM 768 O O . CYS A 1 94 ? 8.824 10.861 9.509 1.00 58.62 94 CYS A O 1
ATOM 770 N N . ILE A 1 95 ? 7.416 9.276 8.797 1.00 57.88 95 ILE A N 1
ATOM 771 C CA . ILE A 1 95 ? 8.336 8.664 7.823 1.00 57.88 95 ILE A CA 1
ATOM 772 C C . ILE A 1 95 ? 8.892 9.708 6.827 1.00 57.88 95 ILE A C 1
ATOM 774 O O . ILE A 1 95 ? 10.025 9.583 6.370 1.00 57.88 95 ILE A O 1
ATOM 778 N N . LEU A 1 96 ? 8.135 10.778 6.562 1.00 52.72 96 LEU A N 1
ATOM 779 C CA . LEU A 1 96 ? 8.513 11.880 5.673 1.00 52.72 96 LEU A CA 1
ATOM 780 C C . LEU A 1 96 ? 9.718 12.702 6.172 1.00 52.72 96 LEU A C 1
ATOM 782 O O . LEU A 1 96 ? 10.478 13.211 5.355 1.00 52.72 96 LEU A O 1
ATOM 786 N N . SER A 1 97 ? 9.962 12.798 7.486 1.00 47.62 97 SER A N 1
ATOM 787 C CA . SER A 1 97 ? 11.115 13.553 8.008 1.00 47.62 97 SER A CA 1
ATOM 788 C C . SER A 1 97 ? 12.446 12.803 7.894 1.00 47.62 97 SER A C 1
ATOM 790 O O . SER A 1 97 ? 13.483 13.357 8.245 1.00 47.62 97 SER A O 1
ATOM 792 N N . ALA A 1 98 ? 12.434 11.541 7.449 1.00 46.53 98 ALA A N 1
ATOM 793 C CA . ALA A 1 98 ? 13.630 10.713 7.288 1.00 46.53 98 ALA A CA 1
ATOM 794 C C 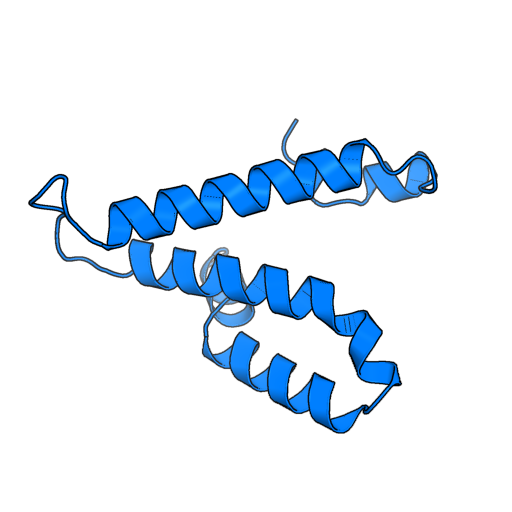. ALA A 1 98 ? 14.220 10.743 5.862 1.00 46.53 98 ALA A C 1
ATOM 796 O O . ALA A 1 98 ? 15.229 10.082 5.618 1.00 46.53 98 ALA A O 1
ATOM 797 N N . VAL A 1 99 ? 13.590 11.466 4.924 1.00 44.84 99 VAL A N 1
ATOM 798 C CA . VAL A 1 99 ? 13.965 11.502 3.492 1.00 44.84 99 VAL A CA 1
ATOM 799 C C . VAL A 1 99 ? 14.513 12.877 3.051 1.00 44.84 99 VAL A C 1
ATOM 801 O O . VAL A 1 99 ? 14.929 13.030 1.906 1.00 44.84 99 VAL A O 1
ATOM 804 N N . SER A 1 100 ? 14.578 13.866 3.952 1.00 36.62 100 SER A N 1
ATOM 805 C CA . SER A 1 100 ? 15.254 15.163 3.729 1.00 36.62 100 SER A CA 1
ATOM 806 C C . SER A 1 100 ? 16.666 15.169 4.307 1.00 36.62 100 SER A C 1
ATOM 808 O O . SER A 1 100 ? 17.561 15.745 3.652 1.00 36.62 100 SER A O 1
#

Sequence (100 aa):
MRNHLAEQVLDADMLHALKVYRESLGEKGAALNGLVELIEQTSQLIHIFRDIRPIKDKRDKRLRQLESIDTWFTDWESTIQRDNSMSKKEMSGCILSAVS

Foldseek 3Di:
DVCPVVLVCLAPVVLVVLVVVLVVVPPVSVVCPVVSVNSVLSNLVSVLVPPPDDDPDPPPVNVVSVVVSVVVVVVVVVVVVPPPVDDPVVVCVDPVVVPD